Protein AF-A0A7D7VGC8-F1 (afdb_monomer_lite)

Foldseek 3Di:
DDDDPVQVVVVVLVLQLLQCLQQLPLVSNCVSFDQAQADWDWDDDPVPHTDIDGHNVRVSVVSVVCCVVQPHRDRCVQFWDWAPWDWDDDPQWIWIFTAIDTPDDDPRDDDDRGDTDIGGHDDD

Radius of gyration: 14.55 Å; chains: 1; bounding box: 30×31×38 Å

Secondary structure (DSSP, 8-state):
-PPPHHHHHHHHHHHHHHHHHHTT-HHHHHHTS--STT-EEEEEETTTEEEEEESHHHHHHHHHHHHHHS-----HHHHEEEEEEEEEEETTEEEEEEEEEESS--TT----S-EEEEEE----

pLDDT: mean 86.34, std 15.2, range [35.19, 97.5]

Structure (mmCIF, N/CA/C/O backbone):
data_AF-A0A7D7VGC8-F1
#
_entry.id   AF-A0A7D7VGC8-F1
#
loop_
_atom_site.group_PDB
_atom_site.id
_atom_site.type_symbol
_atom_site.label_atom_id
_atom_site.label_alt_id
_atom_site.label_comp_id
_atom_site.label_asym_id
_atom_site.label_entity_id
_atom_site.label_seq_id
_atom_site.pdbx_PDB_ins_code
_atom_site.Cartn_x
_atom_site.Cartn_y
_atom_site.Cartn_z
_atom_site.occupancy
_atom_site.B_iso_or_equiv
_atom_site.auth_seq_id
_atom_site.auth_comp_id
_atom_site.auth_asym_id
_atom_site.auth_atom_id
_atom_site.pdbx_PDB_model_num
ATOM 1 N N . MET A 1 1 ? -6.090 15.449 15.138 1.00 61.59 1 MET A N 1
ATOM 2 C CA . MET A 1 1 ? -7.016 14.336 15.413 1.00 61.59 1 MET A CA 1
ATOM 3 C C . MET A 1 1 ? -6.131 13.207 15.886 1.00 61.59 1 MET A C 1
ATOM 5 O O . MET A 1 1 ? -5.142 12.952 15.213 1.00 61.59 1 MET A O 1
ATOM 9 N N . GLU A 1 2 ? -6.377 12.672 17.075 1.00 86.12 2 GLU A N 1
ATOM 10 C CA . GLU A 1 2 ? -5.623 11.522 17.586 1.00 86.12 2 GLU A CA 1
ATOM 11 C C . GLU A 1 2 ? -6.375 10.258 17.170 1.00 86.12 2 GLU A C 1
ATOM 13 O O . GLU A 1 2 ? -7.598 10.216 17.312 1.00 86.12 2 GLU A O 1
ATOM 18 N N . PHE A 1 3 ? -5.656 9.292 16.597 1.00 92.88 3 PHE A N 1
ATOM 19 C CA . PHE A 1 3 ? -6.185 7.967 16.277 1.00 92.88 3 PHE A CA 1
ATOM 20 C C . PHE A 1 3 ? -6.237 7.118 17.550 1.00 92.88 3 PHE A C 1
ATOM 22 O O . PHE A 1 3 ? -5.400 7.286 18.440 1.00 92.88 3 PHE A O 1
ATOM 29 N N . SER A 1 4 ? -7.207 6.212 17.639 1.00 95.88 4 SER A N 1
ATOM 30 C CA . SER A 1 4 ? -7.199 5.160 18.658 1.00 95.88 4 SER A CA 1
ATOM 31 C C . SER A 1 4 ? -6.045 4.177 18.426 1.00 95.88 4 SER A C 1
ATOM 33 O O . SER A 1 4 ? -5.474 4.128 17.336 1.00 95.88 4 SER A O 1
ATOM 35 N N . ASP A 1 5 ? -5.726 3.351 19.424 1.00 96.56 5 ASP A N 1
ATOM 36 C CA . ASP A 1 5 ? -4.693 2.314 19.283 1.00 96.56 5 ASP A CA 1
ATOM 37 C C . ASP A 1 5 ? -5.010 1.336 18.132 1.00 96.56 5 ASP A C 1
ATOM 39 O O . ASP A 1 5 ? -4.115 0.941 17.388 1.00 96.56 5 ASP A O 1
ATOM 43 N N . GLU A 1 6 ? -6.287 0.987 17.935 1.00 95.50 6 GLU A N 1
ATOM 44 C CA . GLU A 1 6 ? -6.725 0.099 16.847 1.00 95.50 6 GLU A CA 1
ATOM 45 C C . GLU A 1 6 ? -6.617 0.776 15.476 1.00 95.50 6 GLU A C 1
ATOM 47 O O . GLU A 1 6 ? -6.184 0.167 14.499 1.00 95.50 6 GLU A O 1
ATOM 52 N N . GLU A 1 7 ? -6.986 2.056 15.387 1.00 95.88 7 GLU A N 1
ATOM 53 C CA . GLU A 1 7 ? -6.822 2.834 14.157 1.00 95.88 7 GLU A CA 1
ATOM 54 C C . GLU A 1 7 ? -5.336 3.003 13.814 1.00 95.88 7 GLU A C 1
ATOM 56 O O . GLU A 1 7 ? -4.957 2.921 12.646 1.00 95.88 7 GLU A O 1
ATOM 61 N N . GLN A 1 8 ? -4.487 3.178 14.826 1.00 96.38 8 GLN A N 1
ATOM 62 C CA . GLN A 1 8 ? -3.042 3.260 14.667 1.00 96.38 8 GLN A CA 1
ATOM 63 C C . GLN A 1 8 ? -2.443 1.921 14.202 1.00 96.38 8 GLN A C 1
ATOM 65 O O . GLN A 1 8 ? -1.626 1.933 13.283 1.00 96.38 8 GLN A O 1
ATOM 70 N N . GLU A 1 9 ? -2.899 0.776 14.730 1.00 96.06 9 GLU A N 1
ATOM 71 C CA . GLU A 1 9 ? -2.506 -0.564 14.251 1.00 96.06 9 GLU A CA 1
ATOM 72 C C . GLU A 1 9 ? -2.823 -0.735 12.753 1.00 96.06 9 GLU A C 1
ATOM 74 O O . GLU A 1 9 ? -1.980 -1.202 11.985 1.00 96.06 9 GLU A O 1
ATOM 79 N N . VAL A 1 10 ? -4.004 -0.290 12.306 1.00 95.88 10 VAL A N 1
ATOM 80 C CA . VAL A 1 10 ? -4.393 -0.320 10.884 1.00 95.88 10 VAL A CA 1
ATOM 81 C C . VAL A 1 10 ? -3.483 0.569 10.035 1.00 95.88 10 VAL A C 1
ATOM 83 O O . VAL A 1 10 ? -3.071 0.165 8.947 1.00 95.88 10 VAL A O 1
ATOM 86 N N . LEU A 1 11 ? -3.152 1.772 10.506 1.00 95.06 11 LEU A N 1
ATOM 87 C CA . LEU A 1 11 ? -2.255 2.672 9.778 1.00 95.06 11 LEU A CA 1
ATOM 88 C C . LEU A 1 11 ? -0.846 2.106 9.659 1.00 95.06 11 LEU A C 1
ATOM 90 O O . LEU A 1 11 ? -0.237 2.211 8.596 1.00 95.06 11 LEU A O 1
ATOM 94 N N . ASP A 1 12 ? -0.331 1.506 10.724 1.00 95.75 12 ASP A N 1
ATOM 95 C CA . ASP A 1 12 ? 1.005 0.924 10.717 1.00 95.75 12 ASP A CA 1
ATOM 96 C C . ASP A 1 12 ? 1.065 -0.312 9.813 1.00 95.75 12 ASP A C 1
ATOM 98 O O . ASP A 1 12 ? 2.025 -0.454 9.057 1.00 95.75 12 ASP A O 1
ATOM 102 N N . PHE A 1 13 ? -0.002 -1.116 9.776 1.00 96.38 13 PHE A N 1
ATOM 103 C CA . PHE A 1 13 ? -0.161 -2.215 8.820 1.00 96.38 13 PHE A CA 1
ATOM 104 C C . PHE A 1 13 ? -0.187 -1.741 7.354 1.00 96.38 13 PHE A C 1
ATOM 106 O O . PHE A 1 13 ? 0.443 -2.338 6.482 1.00 96.38 13 PHE A O 1
ATOM 113 N N . LEU A 1 14 ? -0.895 -0.648 7.051 1.00 94.75 14 LEU A N 1
ATOM 114 C CA . LEU A 1 14 ? -0.918 -0.096 5.692 1.00 94.75 14 LEU A CA 1
ATOM 115 C C . LEU A 1 14 ? 0.436 0.508 5.291 1.00 94.75 14 LEU A C 1
ATOM 117 O O . LEU A 1 14 ? 0.866 0.393 4.143 1.00 94.75 14 LEU A O 1
ATOM 121 N N . ARG A 1 15 ? 1.134 1.151 6.234 1.00 95.06 15 ARG A N 1
ATOM 122 C CA . ARG A 1 15 ? 2.485 1.676 5.996 1.00 95.06 15 ARG A CA 1
ATOM 123 C C . ARG A 1 15 ? 3.485 0.553 5.752 1.00 95.06 15 ARG A C 1
ATOM 125 O O . ARG A 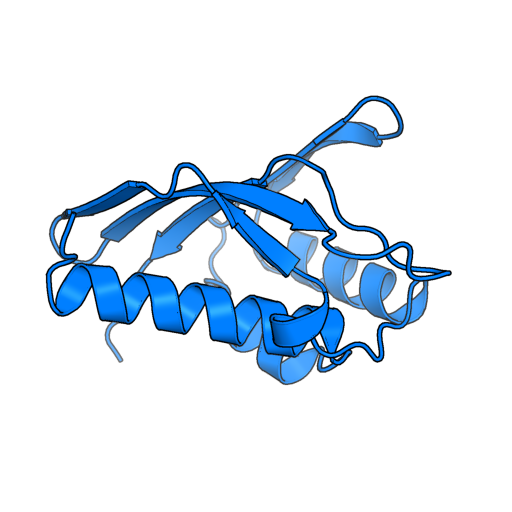1 15 ? 4.314 0.694 4.857 1.00 95.06 15 ARG A O 1
ATOM 132 N N . SER A 1 16 ? 3.415 -0.550 6.501 1.00 96.81 16 SER A N 1
ATOM 133 C CA . SER A 1 16 ? 4.312 -1.688 6.283 1.00 96.81 16 SER A CA 1
ATOM 134 C C . SER A 1 16 ? 4.088 -2.332 4.916 1.00 96.81 16 SER A C 1
ATOM 136 O O . SER A 1 16 ? 5.064 -2.626 4.230 1.00 96.81 16 SER A O 1
ATOM 138 N N . GLU A 1 17 ? 2.838 -2.441 4.458 1.00 96.19 17 GLU A N 1
ATOM 139 C CA . GLU A 1 17 ? 2.542 -2.896 3.095 1.00 96.19 17 GLU A CA 1
ATOM 140 C C . GLU A 1 17 ? 3.177 -1.981 2.037 1.00 96.19 17 GLU A C 1
ATOM 142 O O . GLU A 1 17 ? 3.792 -2.466 1.083 1.00 96.19 17 GLU A O 1
ATOM 147 N N . GLN A 1 18 ? 3.067 -0.657 2.201 1.00 94.00 18 GLN A N 1
ATOM 148 C CA . GLN A 1 18 ? 3.696 0.300 1.286 1.00 94.00 18 GLN A CA 1
ATOM 149 C C . GLN A 1 18 ? 5.221 0.182 1.296 1.00 94.00 18 GLN A C 1
ATOM 151 O O . GLN A 1 18 ? 5.833 0.203 0.230 1.00 94.00 18 GLN A O 1
ATOM 156 N N . VAL A 1 19 ? 5.837 0.015 2.468 1.00 96.06 19 VAL A N 1
ATOM 157 C CA . VAL A 1 19 ? 7.282 -0.228 2.581 1.00 96.06 19 VAL A CA 1
ATOM 158 C C . VAL A 1 19 ? 7.677 -1.488 1.809 1.00 96.06 19 VAL A C 1
ATOM 160 O O . VAL A 1 19 ? 8.635 -1.440 1.042 1.00 96.06 19 VAL A O 1
ATOM 163 N N . SER A 1 20 ? 6.920 -2.584 1.919 1.00 96.81 20 SER A N 1
ATOM 164 C CA . SER A 1 20 ? 7.178 -3.796 1.132 1.00 96.81 20 SER A CA 1
ATOM 165 C C . SER A 1 20 ? 7.016 -3.562 -0.374 1.00 96.81 20 SER A C 1
ATOM 167 O O . SER A 1 20 ? 7.865 -3.986 -1.156 1.00 96.81 20 SER A O 1
ATOM 169 N N . TYR A 1 21 ? 5.969 -2.845 -0.798 1.00 94.69 21 TYR A N 1
ATOM 170 C CA . TYR A 1 21 ? 5.729 -2.554 -2.214 1.00 94.69 21 TYR A CA 1
ATOM 171 C C . TYR A 1 21 ? 6.833 -1.692 -2.837 1.00 94.69 21 TYR A C 1
ATOM 173 O O . TYR A 1 21 ? 7.420 -2.073 -3.850 1.00 94.69 21 TYR A O 1
ATOM 181 N N . TYR A 1 22 ? 7.136 -0.540 -2.235 1.00 92.94 22 TYR A N 1
ATOM 182 C CA . TYR A 1 22 ? 8.137 0.392 -2.760 1.00 92.94 22 TYR A CA 1
ATOM 183 C C . TYR A 1 22 ? 9.578 -0.072 -2.508 1.00 92.94 22 TYR A C 1
ATOM 185 O O . TYR A 1 22 ? 10.463 0.292 -3.276 1.00 92.94 22 TYR A O 1
ATOM 193 N N . GLY A 1 23 ? 9.814 -0.926 -1.509 1.00 94.50 23 GLY A N 1
ATOM 194 C CA . GLY A 1 23 ? 11.091 -1.613 -1.301 1.00 94.50 23 GLY A CA 1
ATOM 195 C C . GLY A 1 23 ? 11.311 -2.823 -2.219 1.00 94.50 23 GLY A C 1
ATOM 196 O O . GLY A 1 23 ? 12.359 -3.457 -2.148 1.00 94.50 23 GLY A O 1
ATOM 197 N N . GLY A 1 24 ? 10.331 -3.174 -3.062 1.00 94.56 24 GLY A N 1
ATOM 198 C CA . GLY A 1 24 ? 10.451 -4.281 -4.012 1.00 94.56 24 GLY A CA 1
ATOM 199 C C . GLY A 1 24 ? 10.367 -5.681 -3.389 1.00 94.56 24 GLY A C 1
ATOM 200 O O . GLY A 1 24 ? 10.645 -6.668 -4.075 1.00 94.56 24 GLY A O 1
ATOM 201 N N . ASP A 1 25 ? 9.943 -5.797 -2.128 1.00 97.06 25 ASP A N 1
ATOM 202 C CA . ASP A 1 25 ? 9.770 -7.073 -1.434 1.00 97.06 25 ASP A CA 1
ATOM 203 C C . ASP A 1 25 ? 8.397 -7.679 -1.751 1.00 97.06 25 ASP A C 1
ATOM 205 O O . ASP A 1 25 ? 7.387 -7.411 -1.094 1.00 97.06 25 ASP A O 1
ATOM 209 N N . PHE A 1 26 ? 8.362 -8.493 -2.808 1.00 96.62 26 PHE A N 1
ATOM 210 C CA . PHE A 1 26 ? 7.132 -9.129 -3.272 1.00 96.62 26 PHE A CA 1
ATOM 211 C C . PHE A 1 26 ? 6.520 -10.070 -2.230 1.00 96.62 26 PHE A C 1
ATOM 213 O O . PHE A 1 26 ? 5.300 -10.073 -2.085 1.00 96.62 26 PHE A O 1
ATOM 220 N N . GLU A 1 27 ? 7.337 -10.859 -1.527 1.00 97.38 27 GLU A N 1
ATOM 221 C CA . GLU A 1 27 ? 6.837 -11.857 -0.574 1.00 97.38 27 GLU A CA 1
ATOM 222 C C . GLU A 1 27 ? 6.255 -11.162 0.664 1.00 97.38 27 GLU A C 1
ATOM 224 O O . GLU A 1 27 ? 5.118 -11.436 1.041 1.00 97.38 27 GLU A O 1
ATOM 229 N N . ALA A 1 28 ? 6.954 -10.163 1.216 1.00 97.50 28 ALA A N 1
ATOM 230 C CA . ALA A 1 28 ? 6.402 -9.372 2.314 1.00 97.50 28 ALA A CA 1
ATOM 231 C C . ALA A 1 28 ? 5.146 -8.595 1.888 1.00 97.50 28 ALA A C 1
ATOM 233 O O . ALA A 1 28 ? 4.192 -8.486 2.655 1.00 97.50 28 ALA A O 1
ATOM 234 N N . PHE A 1 29 ? 5.098 -8.078 0.656 1.00 97.00 29 PHE A N 1
ATOM 235 C CA . PHE A 1 29 ? 3.920 -7.375 0.150 1.00 97.00 29 PHE A CA 1
ATOM 236 C C . PHE A 1 29 ? 2.688 -8.286 0.103 1.00 97.00 29 PHE A C 1
ATOM 238 O O . PHE A 1 29 ? 1.631 -7.895 0.595 1.00 97.00 29 PHE A O 1
ATOM 245 N N . ILE A 1 30 ? 2.799 -9.503 -0.443 1.00 97.06 30 ILE A N 1
ATOM 246 C CA . ILE A 1 30 ? 1.642 -10.404 -0.565 1.00 97.06 30 ILE A CA 1
ATOM 247 C C . ILE A 1 30 ? 1.116 -10.916 0.778 1.00 97.06 30 ILE A C 1
ATOM 249 O O . ILE A 1 30 ? -0.072 -11.231 0.863 1.00 97.06 30 ILE A O 1
ATOM 253 N N . ASP A 1 31 ? 1.944 -10.948 1.821 1.00 97.06 31 ASP A N 1
ATOM 254 C CA . ASP A 1 31 ? 1.525 -11.334 3.174 1.00 97.06 31 ASP A CA 1
ATOM 255 C C . ASP A 1 31 ? 0.548 -10.326 3.809 1.00 97.06 31 ASP A C 1
ATOM 257 O O . ASP A 1 31 ? -0.221 -10.686 4.698 1.00 97.06 31 ASP A O 1
ATOM 261 N N . HIS A 1 32 ? 0.495 -9.084 3.310 1.00 96.25 32 HIS A N 1
ATOM 262 C CA . HIS A 1 32 ? -0.486 -8.079 3.746 1.00 96.25 32 HIS A CA 1
ATOM 263 C C . HIS A 1 32 ? -1.872 -8.257 3.097 1.00 96.25 32 HIS A C 1
ATOM 265 O O . HIS A 1 32 ? -2.827 -7.557 3.449 1.00 96.25 32 HIS A O 1
ATOM 271 N N . TRP A 1 33 ? -2.016 -9.170 2.132 1.00 95.81 33 TRP A N 1
ATOM 272 C CA . TRP A 1 33 ? -3.270 -9.378 1.413 1.00 95.81 33 TRP A CA 1
ATOM 273 C C . TRP A 1 33 ? -4.055 -10.558 1.968 1.00 95.81 33 TRP A C 1
ATOM 275 O O . TRP A 1 33 ? -3.512 -11.590 2.342 1.00 95.81 33 TRP A O 1
ATOM 285 N N . HIS A 1 34 ? -5.379 -10.440 1.939 1.00 94.56 34 HIS A N 1
ATOM 286 C CA . HIS A 1 34 ? -6.255 -11.573 2.198 1.00 94.56 34 HIS A CA 1
ATOM 287 C C . HIS A 1 34 ? -6.231 -12.557 1.011 1.00 94.56 34 HIS A C 1
ATOM 289 O O . HIS A 1 34 ? -6.511 -12.170 -0.126 1.00 94.56 34 HIS A O 1
ATOM 295 N N . HIS A 1 35 ? -5.938 -13.838 1.265 1.00 96.69 35 HIS A N 1
ATOM 296 C CA . HIS A 1 35 ? -5.735 -14.864 0.223 1.00 96.69 35 HIS A CA 1
ATOM 297 C C . HIS A 1 35 ? -7.014 -15.633 -0.173 1.00 96.69 35 HIS A C 1
ATOM 299 O O . HIS A 1 35 ? -6.957 -16.784 -0.601 1.00 96.69 35 HIS A O 1
ATOM 305 N N . GLY A 1 36 ? -8.185 -15.007 -0.040 1.00 95.19 36 GLY A N 1
ATOM 306 C CA . GLY A 1 36 ? -9.484 -15.605 -0.365 1.00 95.19 36 GLY A CA 1
ATOM 307 C C . GLY A 1 36 ? -10.050 -15.240 -1.751 1.00 95.19 36 GLY A C 1
ATOM 308 O O . GLY A 1 36 ? -9.562 -14.328 -2.435 1.00 95.19 36 GLY A O 1
ATOM 309 N N . PRO A 1 37 ? -11.107 -15.935 -2.216 1.00 97.19 37 PRO A N 1
ATOM 310 C CA . PRO A 1 37 ? -11.809 -15.623 -3.470 1.00 97.19 37 PRO A CA 1
ATOM 311 C C . PRO A 1 37 ? -12.548 -14.266 -3.463 1.00 97.19 37 PRO A C 1
ATOM 313 O O . PRO A 1 37 ? -12.910 -13.731 -4.518 1.00 97.19 37 PRO A O 1
ATOM 316 N N . GLU A 1 38 ? -12.790 -13.689 -2.293 1.00 93.94 38 GLU A N 1
ATOM 317 C CA . GLU A 1 38 ? -13.470 -12.416 -2.064 1.00 93.94 38 GLU A CA 1
ATOM 318 C C . GLU A 1 38 ? -12.568 -11.194 -2.233 1.00 93.94 38 GLU A C 1
ATOM 320 O O . GLU A 1 38 ? -13.096 -10.097 -2.406 1.00 93.94 38 GLU A O 1
ATOM 325 N N . VAL A 1 39 ? -11.239 -11.354 -2.251 1.00 95.44 39 VAL A N 1
ATOM 326 C CA . VAL A 1 39 ? -10.323 -10.211 -2.370 1.00 95.44 39 VAL A CA 1
ATOM 327 C C . VAL A 1 39 ? -10.562 -9.462 -3.680 1.00 95.44 39 VAL A C 1
ATOM 329 O O . VAL A 1 39 ? -10.830 -10.059 -4.735 1.00 95.44 39 VAL A O 1
ATOM 332 N N . ARG A 1 40 ? -10.528 -8.132 -3.611 1.00 94.25 40 ARG A N 1
ATOM 333 C CA . ARG A 1 40 ? -10.741 -7.238 -4.749 1.00 94.25 40 ARG A CA 1
ATOM 334 C C . ARG A 1 40 ? -9.625 -6.214 -4.791 1.00 94.25 40 ARG A C 1
ATOM 336 O O . ARG A 1 40 ? -9.295 -5.625 -3.769 1.00 94.25 40 ARG A O 1
ATOM 343 N N . TRP A 1 41 ? -9.115 -5.958 -5.987 1.00 92.88 41 TRP A N 1
ATOM 344 C CA . TRP A 1 41 ? -8.257 -4.809 -6.246 1.00 92.88 41 TRP A CA 1
ATOM 345 C C . TRP A 1 41 ? -8.865 -3.976 -7.363 1.00 92.88 41 TRP A C 1
ATOM 347 O O . TRP A 1 41 ? -9.082 -4.468 -8.475 1.00 92.88 41 TRP A O 1
ATOM 357 N N . ILE A 1 42 ? -9.190 -2.727 -7.037 1.00 90.88 42 ILE A N 1
ATOM 358 C CA . ILE A 1 42 ? -9.811 -1.777 -7.953 1.00 90.88 42 ILE A CA 1
ATOM 359 C C . ILE A 1 42 ? -8.796 -0.678 -8.223 1.00 90.88 42 ILE A C 1
ATOM 361 O O . ILE A 1 42 ? -8.345 -0.004 -7.305 1.00 90.88 42 ILE A O 1
ATOM 365 N N . ILE A 1 43 ? -8.463 -0.487 -9.494 1.00 85.81 43 ILE A N 1
ATOM 366 C CA . ILE A 1 43 ? -7.569 0.579 -9.939 1.00 85.81 43 ILE A CA 1
ATOM 367 C C . ILE A 1 43 ? -8.357 1.444 -10.902 1.00 85.81 43 ILE A C 1
ATOM 369 O O . ILE A 1 43 ? -8.954 0.930 -11.850 1.00 85.81 43 ILE A O 1
ATOM 373 N N . SER A 1 44 ? -8.347 2.752 -10.681 1.00 82.94 44 SER A N 1
ATOM 374 C CA . SER A 1 44 ? -8.968 3.708 -11.586 1.00 82.94 44 SER A CA 1
ATOM 375 C C . SER A 1 44 ? -8.006 4.850 -11.864 1.00 82.94 44 SER A C 1
ATOM 377 O O . SER A 1 44 ? -7.452 5.432 -10.938 1.00 82.94 44 SER A O 1
ATOM 379 N N . GLY A 1 45 ? -7.787 5.171 -13.135 1.00 78.25 45 GLY A N 1
ATOM 380 C CA . GLY A 1 45 ? -6.928 6.288 -13.512 1.00 78.25 45 GLY A CA 1
ATOM 381 C C . GLY A 1 45 ? -6.940 6.567 -15.013 1.00 78.25 45 GLY A C 1
ATOM 382 O O . GLY A 1 45 ? -7.330 5.699 -15.798 1.00 78.25 45 GLY A O 1
ATOM 383 N N . PRO A 1 46 ? -6.484 7.756 -15.440 1.00 75.19 46 PRO A N 1
ATOM 384 C CA . PRO A 1 46 ? -6.571 8.200 -16.834 1.00 75.19 46 PRO A CA 1
ATOM 385 C C . PRO A 1 46 ? -5.853 7.261 -17.817 1.00 75.19 46 PRO A C 1
ATOM 387 O O . PRO A 1 46 ? -6.314 7.074 -18.938 1.00 75.19 46 PRO A O 1
ATOM 390 N N . THR A 1 47 ? -4.758 6.626 -17.391 1.00 74.56 47 THR A N 1
ATOM 391 C CA . THR A 1 47 ? -3.946 5.734 -18.238 1.00 74.56 47 THR A CA 1
ATOM 392 C C . THR A 1 47 ? -4.461 4.294 -18.268 1.00 74.56 47 THR A C 1
ATOM 394 O O . THR A 1 47 ? -4.251 3.575 -19.243 1.00 74.56 47 THR A O 1
ATOM 397 N N . VAL A 1 48 ? -5.111 3.837 -17.195 1.00 73.81 48 VAL A N 1
ATOM 398 C CA . VAL A 1 48 ? -5.483 2.421 -17.015 1.00 73.81 48 VAL A CA 1
ATOM 399 C C . VAL A 1 48 ? -6.980 2.153 -17.164 1.00 73.81 48 VAL A C 1
ATOM 401 O O . VAL A 1 48 ? -7.358 0.984 -17.301 1.00 73.81 48 VAL A O 1
ATOM 404 N N . GLY A 1 49 ? -7.806 3.206 -17.193 1.00 86.00 49 GLY A N 1
ATOM 405 C CA . GLY A 1 49 ? -9.259 3.109 -17.071 1.00 86.00 49 GLY A CA 1
ATOM 406 C C . GLY A 1 49 ? -9.651 2.598 -15.687 1.00 86.00 49 GLY A C 1
ATOM 407 O O . GLY A 1 49 ? -8.867 2.695 -14.747 1.00 86.00 49 GLY A O 1
ATOM 408 N N . THR A 1 50 ? -10.841 2.018 -15.562 1.00 88.62 50 THR A N 1
ATOM 409 C CA . THR A 1 50 ? -11.224 1.262 -14.364 1.00 88.62 50 THR A CA 1
ATOM 410 C C . THR A 1 50 ? -10.944 -0.217 -14.593 1.00 88.62 50 THR A C 1
ATOM 412 O O . THR A 1 50 ? -11.446 -0.813 -15.547 1.00 88.62 50 THR A O 1
ATOM 415 N N . ARG A 1 51 ? -10.145 -0.821 -13.714 1.00 88.38 51 ARG A N 1
ATOM 416 C CA . ARG A 1 51 ? -9.852 -2.255 -13.692 1.00 88.38 51 ARG A CA 1
ATOM 417 C C . ARG A 1 51 ? -10.263 -2.827 -12.352 1.00 88.38 51 ARG A C 1
ATOM 419 O O . ARG A 1 51 ? -10.019 -2.216 -11.316 1.00 88.38 51 ARG A O 1
ATOM 426 N N . VAL A 1 52 ? -10.861 -4.010 -12.393 1.00 91.44 52 VAL A N 1
ATOM 427 C CA . 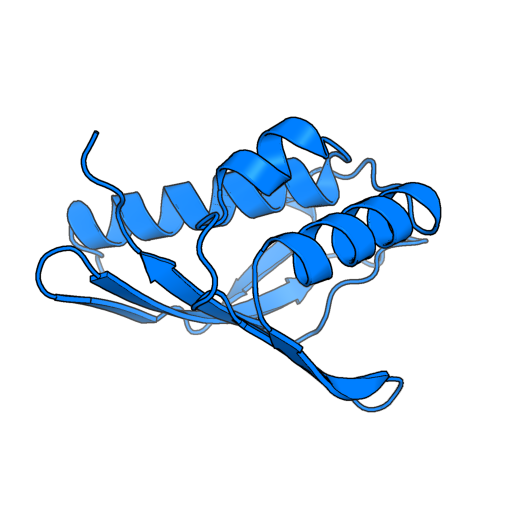VAL A 1 52 ? -11.258 -4.758 -11.204 1.00 91.44 52 VAL A CA 1
ATOM 428 C C . VAL A 1 52 ? -10.663 -6.153 -11.313 1.00 91.44 52 VAL A C 1
ATOM 430 O O . VAL A 1 52 ? -10.967 -6.892 -12.250 1.00 91.44 52 VAL A O 1
ATOM 433 N N . HIS A 1 53 ? -9.809 -6.496 -10.358 1.00 93.00 53 HIS A N 1
ATOM 434 C CA . HIS A 1 53 ? -9.259 -7.833 -10.181 1.00 93.00 53 HIS A CA 1
ATOM 435 C C . HIS A 1 53 ? -9.981 -8.520 -9.025 1.00 93.00 53 HIS A C 1
ATOM 437 O O . HIS A 1 53 ? -10.256 -7.900 -7.997 1.00 93.00 53 HIS A O 1
ATOM 443 N N . ILE A 1 54 ? -10.332 -9.788 -9.228 1.00 95.56 54 ILE A N 1
ATOM 444 C CA . ILE A 1 54 ? -11.215 -10.558 -8.352 1.00 95.56 54 ILE A CA 1
ATOM 445 C C . ILE A 1 54 ? -10.547 -11.890 -8.028 1.00 95.56 54 ILE A C 1
ATOM 447 O O . ILE A 1 54 ? -10.235 -12.653 -8.943 1.00 95.56 54 ILE A O 1
ATOM 451 N N . GLY A 1 55 ? -10.401 -12.172 -6.734 1.00 97.50 55 GLY A N 1
ATOM 452 C CA . GLY A 1 55 ? -9.882 -13.433 -6.218 1.00 97.50 55 GLY A CA 1
ATOM 453 C C . GLY A 1 55 ? -8.356 -13.491 -6.187 1.00 97.50 55 GLY A C 1
ATOM 454 O O . GLY A 1 55 ? -7.673 -12.973 -7.074 1.00 97.50 55 GLY A O 1
ATOM 455 N N . TRP A 1 56 ? -7.834 -14.148 -5.150 1.00 97.44 56 TRP A N 1
ATOM 456 C CA . TRP A 1 56 ? -6.407 -14.167 -4.845 1.00 97.44 56 TRP A CA 1
ATOM 457 C C . TRP A 1 56 ? -5.539 -14.715 -5.979 1.00 97.44 56 TRP A C 1
ATOM 459 O O . TRP A 1 56 ? -4.592 -14.055 -6.395 1.00 97.44 56 TRP A O 1
ATOM 469 N N . GLU A 1 57 ? -5.912 -15.857 -6.558 1.00 96.38 57 GLU A N 1
ATOM 470 C CA . GLU A 1 57 ? -5.141 -16.492 -7.636 1.00 96.38 57 GLU A CA 1
ATOM 471 C C . GLU A 1 57 ? -4.962 -15.580 -8.858 1.00 96.38 57 GLU A C 1
ATOM 473 O O . GLU A 1 57 ? -3.902 -15.549 -9.481 1.00 96.38 57 GLU A O 1
ATOM 478 N N . ASN A 1 58 ? -5.985 -14.787 -9.201 1.00 95.12 58 ASN A N 1
ATOM 479 C CA . ASN A 1 58 ? -5.857 -13.810 -10.279 1.00 95.12 58 ASN A CA 1
ATOM 480 C C . ASN A 1 58 ? -4.949 -12.651 -9.867 1.00 95.12 58 ASN A C 1
ATOM 482 O O . ASN A 1 58 ? -4.114 -12.212 -10.657 1.00 95.12 58 ASN A O 1
ATOM 486 N N . LEU A 1 59 ? -5.143 -12.146 -8.650 1.00 95.75 59 LEU A N 1
ATOM 487 C CA . LEU A 1 59 ? -4.482 -10.953 -8.148 1.00 95.75 59 LEU A CA 1
ATOM 488 C C . LEU A 1 59 ? -2.979 -11.172 -7.937 1.00 95.75 59 LEU A C 1
ATOM 490 O O . LEU A 1 59 ? -2.176 -10.367 -8.409 1.00 95.75 59 LEU A O 1
ATOM 494 N N . ARG A 1 60 ? -2.593 -12.297 -7.330 1.00 96.62 60 ARG A N 1
ATOM 495 C CA . ARG A 1 60 ? -1.197 -12.670 -7.077 1.00 96.62 60 ARG A CA 1
ATOM 496 C C . ARG A 1 60 ? -0.362 -12.681 -8.354 1.00 96.62 60 ARG A C 1
ATOM 498 O O . ARG A 1 60 ? 0.727 -12.114 -8.382 1.00 96.62 60 ARG A O 1
ATOM 505 N N . GLU A 1 61 ? -0.882 -13.262 -9.435 1.00 96.06 61 GLU A N 1
ATOM 506 C CA . GLU A 1 61 ? -0.179 -13.287 -10.724 1.00 96.06 61 GLU A CA 1
ATOM 507 C C . GLU A 1 61 ? -0.032 -11.883 -11.335 1.00 96.06 61 GLU A C 1
ATOM 509 O O . GLU A 1 61 ? 0.972 -11.588 -11.987 1.00 96.06 61 GLU A O 1
ATOM 514 N N . LYS A 1 62 ? -0.993 -10.976 -11.100 1.00 93.81 62 LYS A N 1
ATOM 515 C CA . LYS A 1 62 ? -0.874 -9.569 -11.524 1.00 93.81 62 LYS A CA 1
ATOM 516 C C . LYS A 1 62 ? 0.158 -8.807 -10.710 1.00 93.81 62 LYS A C 1
ATOM 518 O O . LYS A 1 62 ? 0.928 -8.058 -11.308 1.00 93.81 62 LYS A O 1
ATOM 523 N N . PHE A 1 63 ? 0.205 -9.014 -9.399 1.00 94.88 63 PHE A N 1
ATOM 524 C CA . PHE A 1 63 ? 1.238 -8.425 -8.553 1.00 94.88 63 PHE A CA 1
ATOM 525 C C . PHE A 1 63 ? 2.626 -8.917 -8.947 1.00 94.88 63 PHE A C 1
ATOM 527 O O . PHE A 1 63 ? 3.511 -8.100 -9.185 1.00 94.88 63 PHE A O 1
ATOM 534 N N . LYS A 1 64 ? 2.794 -10.228 -9.142 1.00 96.44 64 LYS A N 1
ATOM 535 C CA . LYS A 1 64 ? 4.067 -10.817 -9.566 1.00 96.44 64 LYS A CA 1
ATOM 536 C C . LYS A 1 64 ? 4.567 -10.234 -10.888 1.00 96.44 64 LYS A C 1
ATOM 538 O O . LYS A 1 64 ? 5.733 -9.865 -11.010 1.00 96.44 64 LYS A O 1
ATOM 543 N N . GLU A 1 65 ? 3.683 -10.117 -11.879 1.00 94.50 65 GLU A N 1
ATOM 544 C CA . GLU A 1 65 ? 4.021 -9.474 -13.152 1.00 94.50 65 GLU A CA 1
ATOM 545 C C . GLU A 1 65 ? 4.331 -7.979 -12.979 1.00 94.50 65 GLU A C 1
ATOM 547 O O . GLU A 1 65 ? 5.239 -7.466 -13.632 1.00 94.50 65 GLU A O 1
ATOM 552 N N . GLY A 1 66 ? 3.616 -7.287 -12.086 1.00 90.81 66 GLY A N 1
ATOM 553 C CA . GLY A 1 66 ? 3.862 -5.891 -11.730 1.00 90.81 66 GLY A CA 1
ATOM 554 C C . GLY A 1 66 ? 5.269 -5.669 -11.178 1.00 90.81 66 GLY A C 1
ATOM 555 O O . GLY A 1 66 ? 6.016 -4.888 -11.759 1.00 90.81 66 GL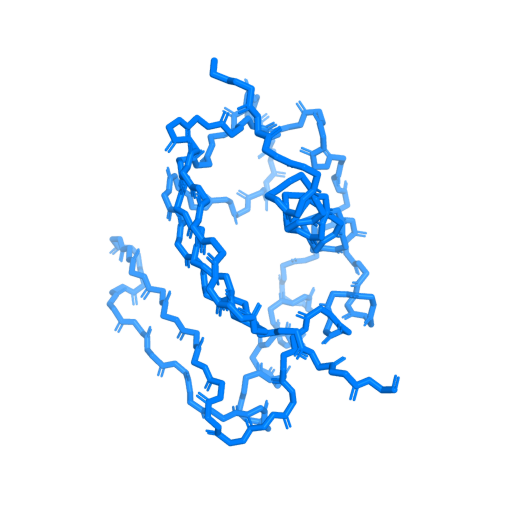Y A O 1
ATOM 556 N N . PHE A 1 67 ? 5.660 -6.415 -10.142 1.00 93.56 67 PHE A N 1
ATOM 557 C CA . PHE A 1 67 ? 6.999 -6.344 -9.541 1.00 93.56 67 PHE A CA 1
ATOM 558 C C . PHE A 1 67 ? 8.103 -6.695 -10.546 1.00 93.56 67 PHE A C 1
ATOM 560 O O . PHE A 1 67 ? 9.146 -6.048 -10.580 1.00 93.56 67 PHE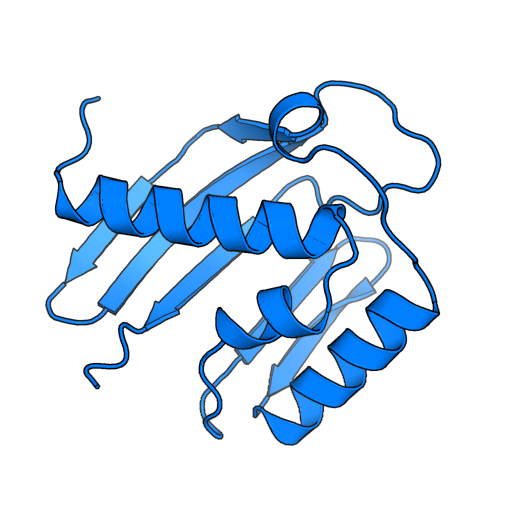 A O 1
ATOM 567 N N . ARG A 1 68 ? 7.868 -7.681 -11.423 1.00 93.94 68 ARG A N 1
ATOM 568 C CA . ARG A 1 68 ? 8.824 -8.050 -12.480 1.00 93.94 68 ARG A CA 1
ATOM 569 C C . ARG A 1 68 ? 9.002 -6.940 -13.518 1.00 93.94 68 ARG A C 1
ATOM 571 O O . ARG A 1 68 ? 10.102 -6.742 -14.028 1.00 93.94 68 ARG A O 1
ATOM 578 N N . ARG A 1 69 ? 7.910 -6.277 -13.906 1.00 90.56 69 ARG A N 1
ATOM 579 C CA . ARG A 1 69 ? 7.905 -5.264 -14.971 1.00 90.56 69 ARG A CA 1
ATOM 580 C C . ARG A 1 69 ? 8.328 -3.882 -14.475 1.00 90.56 69 ARG A C 1
ATOM 582 O O . ARG A 1 69 ? 8.886 -3.118 -15.259 1.00 90.56 69 ARG A O 1
ATOM 589 N N . TYR A 1 70 ? 8.046 -3.578 -13.215 1.00 88.69 70 TYR A N 1
ATOM 590 C CA . TYR A 1 70 ? 8.246 -2.279 -12.585 1.00 88.69 70 TYR A CA 1
ATOM 591 C C . TYR A 1 70 ? 8.949 -2.462 -11.232 1.00 88.69 70 TYR A C 1
ATOM 593 O O . TYR A 1 70 ? 8.317 -2.264 -10.192 1.00 88.69 70 TYR A O 1
ATOM 601 N N . PRO A 1 71 ? 10.231 -2.870 -11.227 1.00 89.06 71 PRO A N 1
ATOM 602 C CA . PRO A 1 71 ? 10.974 -3.049 -9.985 1.00 89.06 71 PRO A CA 1
ATOM 603 C C . PRO A 1 71 ? 11.002 -1.741 -9.187 1.00 89.06 71 PRO A C 1
ATOM 605 O O . PRO A 1 71 ? 11.159 -0.665 -9.765 1.00 89.06 71 PRO A O 1
ATOM 608 N N . GLN A 1 72 ? 10.818 -1.851 -7.874 1.00 88.50 72 GLN A N 1
ATOM 609 C CA . GLN A 1 72 ? 10.869 -0.737 -6.931 1.00 88.50 72 GLN A CA 1
ATOM 610 C C . GLN A 1 72 ? 12.090 -0.917 -6.018 1.00 88.50 72 GLN A C 1
ATOM 612 O O . GLN A 1 72 ? 12.449 -2.051 -5.705 1.00 88.50 72 GLN A O 1
ATOM 617 N N . ASP A 1 73 ? 12.725 0.188 -5.636 1.00 92.69 73 ASP A N 1
ATOM 618 C CA . ASP A 1 73 ? 13.830 0.234 -4.666 1.00 92.69 73 ASP A CA 1
ATOM 619 C C . ASP A 1 73 ? 13.857 1.632 -4.035 1.00 92.69 73 ASP A C 1
ATOM 621 O O . ASP A 1 73 ? 14.744 2.453 -4.277 1.00 92.69 73 ASP A O 1
ATOM 625 N N . TYR A 1 74 ? 12.770 1.966 -3.342 1.00 90.19 74 TYR A N 1
ATOM 626 C CA . TYR A 1 74 ? 12.543 3.295 -2.798 1.00 90.19 74 TYR A CA 1
ATOM 627 C C . TYR A 1 74 ? 12.135 3.237 -1.330 1.00 90.19 74 TYR A C 1
ATOM 629 O O . TYR A 1 74 ? 11.358 2.374 -0.917 1.00 90.19 74 TYR A O 1
ATOM 637 N N . ASP A 1 75 ? 12.588 4.224 -0.558 1.00 91.31 75 ASP A N 1
ATOM 638 C CA . ASP A 1 75 ? 12.103 4.435 0.802 1.00 91.31 75 ASP A CA 1
ATOM 639 C C . ASP A 1 75 ? 10.726 5.116 0.770 1.00 91.31 75 ASP A C 1
ATOM 641 O O . ASP A 1 75 ? 10.599 6.325 0.544 1.00 91.31 75 ASP A O 1
ATOM 645 N N . ALA A 1 76 ? 9.677 4.318 0.990 1.00 89.81 76 ALA A N 1
ATOM 646 C CA . ALA A 1 76 ? 8.296 4.790 1.027 1.00 89.81 76 ALA A CA 1
ATOM 647 C C . ALA A 1 76 ? 8.091 5.942 2.024 1.00 89.81 76 ALA A C 1
ATOM 649 O O . ALA A 1 76 ? 7.315 6.855 1.742 1.00 89.81 76 ALA A O 1
ATOM 650 N N . LEU A 1 77 ? 8.781 5.920 3.170 1.00 89.94 77 LEU A N 1
ATOM 651 C CA . LEU A 1 77 ? 8.588 6.891 4.249 1.00 89.94 77 LEU A CA 1
ATOM 652 C C . LEU A 1 77 ? 9.188 8.260 3.912 1.00 89.94 77 LEU A C 1
ATOM 654 O O . LEU A 1 77 ? 8.726 9.275 4.430 1.00 89.94 77 LEU A O 1
ATOM 658 N N . GLU A 1 78 ? 10.187 8.304 3.030 1.00 90.44 78 GLU A N 1
ATOM 659 C CA . GLU A 1 78 ? 10.777 9.558 2.558 1.00 90.44 78 GLU A CA 1
ATOM 660 C C . GLU A 1 78 ? 10.006 10.166 1.376 1.00 90.44 78 GLU A C 1
ATOM 662 O O . GLU A 1 78 ? 9.932 11.391 1.229 1.00 90.44 78 GLU A O 1
ATOM 667 N N . ILE A 1 79 ? 9.448 9.323 0.501 1.00 89.00 79 ILE A N 1
ATOM 668 C CA . ILE A 1 79 ? 8.893 9.758 -0.791 1.00 89.00 79 ILE A CA 1
ATOM 669 C C . ILE A 1 79 ? 7.372 9.918 -0.783 1.00 89.00 79 ILE A C 1
ATOM 671 O O . ILE A 1 79 ? 6.841 10.557 -1.695 1.00 89.00 79 ILE A O 1
ATOM 675 N N . LEU A 1 80 ? 6.668 9.339 0.194 1.00 89.62 80 LEU A N 1
ATOM 676 C CA . LEU A 1 80 ? 5.211 9.376 0.281 1.00 89.62 80 LEU A CA 1
ATOM 677 C C . LEU A 1 80 ? 4.744 10.200 1.470 1.00 89.62 80 LEU A C 1
ATOM 679 O O . LEU A 1 80 ? 5.267 10.119 2.577 1.00 89.62 80 LEU A O 1
ATOM 683 N N . GLN A 1 81 ? 3.675 10.941 1.239 1.00 91.12 81 GLN A N 1
ATOM 684 C CA . GLN A 1 81 ? 2.946 11.666 2.254 1.00 91.12 81 GLN A CA 1
ATOM 685 C C . GLN A 1 81 ? 1.483 11.254 2.199 1.00 91.12 81 GLN A C 1
ATOM 687 O O . GLN A 1 81 ? 0.857 11.268 1.140 1.00 91.12 81 GLN A O 1
ATOM 692 N N . TRP A 1 82 ? 0.959 10.892 3.364 1.00 92.25 82 TRP A N 1
ATOM 693 C CA . TRP A 1 82 ? -0.451 10.602 3.559 1.00 92.25 82 TRP A CA 1
ATOM 694 C C . TRP A 1 82 ? -1.175 11.873 3.994 1.00 92.25 82 TRP A C 1
ATOM 696 O O . TRP A 1 82 ? -0.774 12.526 4.960 1.00 92.25 82 TRP A O 1
ATOM 706 N N . GLU A 1 83 ? -2.256 12.208 3.303 1.00 92.25 83 GLU A N 1
ATOM 707 C CA . GLU A 1 83 ? -3.133 13.336 3.612 1.00 92.25 83 GLU A CA 1
ATOM 708 C C . GLU A 1 83 ? -4.584 12.842 3.734 1.00 92.25 83 GLU A C 1
ATOM 710 O O . GLU A 1 83 ? -4.919 11.744 3.295 1.00 92.25 83 GLU A O 1
ATOM 715 N N . ASN A 1 84 ? -5.452 13.626 4.384 1.00 93.88 84 ASN A N 1
ATOM 716 C CA . ASN A 1 84 ? -6.892 13.338 4.508 1.00 93.88 84 ASN A CA 1
ATOM 717 C C . ASN A 1 84 ? -7.236 11.916 5.006 1.00 93.88 84 ASN A C 1
ATOM 719 O O . ASN A 1 84 ? -8.245 11.330 4.612 1.00 93.88 84 ASN A O 1
ATOM 723 N N . VAL A 1 85 ? -6.397 11.385 5.899 1.00 94.06 85 VAL A N 1
ATOM 724 C CA . VAL A 1 85 ? -6.498 10.022 6.428 1.00 94.06 85 VAL A CA 1
ATOM 725 C C . VAL A 1 85 ? -7.740 9.863 7.302 1.00 94.06 85 VAL A C 1
ATOM 727 O O . VAL A 1 85 ? -7.932 10.608 8.263 1.00 94.06 85 VAL A O 1
ATOM 730 N N . GLN A 1 86 ? -8.555 8.860 6.990 1.00 95.38 86 GLN A N 1
ATOM 731 C CA . GLN A 1 86 ? -9.699 8.423 7.787 1.00 95.38 86 GLN A CA 1
ATOM 732 C C . GLN A 1 86 ? -9.602 6.916 7.984 1.00 95.38 86 GLN A C 1
ATOM 734 O O . GLN A 1 86 ? -9.357 6.185 7.023 1.00 95.38 86 GLN A O 1
ATOM 739 N N . VAL A 1 87 ? -9.805 6.464 9.218 1.00 95.44 87 VAL A N 1
ATOM 740 C CA . VAL A 1 87 ? -9.845 5.047 9.574 1.00 95.44 87 VAL A CA 1
ATOM 741 C C . VAL A 1 87 ? -11.105 4.806 10.387 1.00 95.44 87 VAL A C 1
ATOM 743 O O . VAL A 1 87 ? -11.439 5.586 11.273 1.00 95.44 87 VAL A O 1
ATOM 746 N N . HIS A 1 88 ? -11.818 3.737 10.058 1.00 95.50 88 HIS A N 1
ATOM 747 C CA . HIS A 1 88 ? -12.991 3.287 10.789 1.00 95.50 88 HIS A CA 1
ATOM 748 C C . HIS A 1 88 ? -12.872 1.792 11.052 1.00 95.50 88 HIS A C 1
ATOM 750 O O . HIS A 1 88 ? -12.914 0.990 10.117 1.00 95.50 88 HIS A O 1
ATOM 756 N N . VAL A 1 89 ? -12.746 1.427 12.326 1.00 95.56 89 VAL A N 1
ATOM 757 C CA . VAL A 1 89 ? -12.676 0.035 12.781 1.00 95.56 89 VAL A CA 1
ATOM 758 C C . VAL A 1 89 ? -14.059 -0.426 13.237 1.00 95.56 89 VAL A C 1
ATOM 760 O O . VAL A 1 89 ? -14.772 0.288 13.944 1.00 95.56 89 VAL A O 1
ATOM 763 N N . SER A 1 90 ? -14.467 -1.620 12.813 1.00 94.44 90 SER A N 1
ATOM 764 C CA . SER A 1 90 ? -15.710 -2.255 13.242 1.00 94.44 90 SER A CA 1
ATOM 765 C C . SER A 1 90 ? -15.528 -3.769 13.336 1.00 94.44 90 SER A C 1
ATOM 767 O O . SER A 1 90 ? -15.483 -4.468 12.322 1.00 94.44 90 SER A O 1
ATOM 769 N N . GLY A 1 91 ? -15.423 -4.279 14.567 1.00 92.94 91 GLY A N 1
ATOM 770 C CA . GLY A 1 91 ? -15.095 -5.685 14.809 1.00 92.94 91 GLY A CA 1
ATOM 771 C C . GLY A 1 91 ? -13.730 -6.034 14.212 1.00 92.94 91 GLY A C 1
ATOM 772 O O . GLY A 1 91 ? -12.753 -5.338 14.464 1.00 92.94 91 GLY A O 1
ATOM 773 N N . ASP A 1 92 ? -13.683 -7.074 13.380 1.00 91.81 92 ASP A N 1
ATOM 774 C CA . ASP A 1 92 ? -12.451 -7.565 12.743 1.00 91.81 92 ASP A CA 1
ATOM 775 C C . ASP A 1 92 ? -12.156 -6.919 11.369 1.00 91.81 92 ASP A C 1
ATOM 777 O O . ASP A 1 92 ? -11.335 -7.416 10.592 1.00 91.81 92 ASP A O 1
ATOM 781 N N . ILE A 1 93 ? -12.852 -5.830 11.023 1.00 92.50 93 ILE A N 1
ATOM 782 C CA . ILE A 1 93 ? -12.729 -5.144 9.730 1.00 92.50 93 ILE A CA 1
ATOM 783 C C . ILE A 1 93 ? -12.392 -3.673 9.954 1.00 92.50 93 ILE A C 1
ATOM 785 O O . ILE A 1 93 ? -12.955 -3.021 10.835 1.00 92.50 93 ILE A O 1
ATOM 789 N N . ALA A 1 94 ? -11.517 -3.138 9.102 1.00 95.31 94 ALA A N 1
ATOM 790 C CA . ALA A 1 94 ? -11.238 -1.714 9.039 1.00 95.31 94 ALA A CA 1
ATOM 791 C C . ALA A 1 94 ? -11.445 -1.167 7.621 1.00 95.31 94 ALA A C 1
ATOM 793 O O . ALA A 1 94 ? -11.072 -1.787 6.619 1.00 95.31 94 ALA A O 1
ATOM 794 N N . TRP A 1 95 ? -12.012 0.035 7.549 1.00 94.06 95 TRP A N 1
ATOM 795 C CA . TRP A 1 95 ? -12.055 0.851 6.340 1.00 94.06 95 TRP A CA 1
ATOM 796 C C . TRP A 1 95 ? -11.083 2.012 6.485 1.00 94.06 95 TRP A C 1
ATOM 798 O O . TRP A 1 95 ? -11.168 2.756 7.460 1.00 94.06 95 TRP A O 1
ATOM 808 N N . ALA A 1 96 ? -10.191 2.175 5.508 1.00 94.25 96 ALA A N 1
ATOM 809 C CA . ALA A 1 96 ? -9.250 3.281 5.466 1.00 94.25 96 ALA A CA 1
ATOM 810 C C . ALA A 1 96 ? -9.337 4.017 4.123 1.00 94.25 96 ALA A C 1
ATOM 812 O O . ALA A 1 96 ? -9.393 3.412 3.050 1.00 94.25 96 ALA A O 1
ATOM 813 N N . SER A 1 97 ? -9.326 5.342 4.179 1.00 94.00 97 SER A N 1
ATOM 814 C CA . SER A 1 97 ? -9.227 6.201 2.998 1.00 94.00 97 SER A CA 1
ATOM 815 C C . SER A 1 97 ? -8.205 7.291 3.247 1.00 94.00 97 SER A C 1
ATOM 817 O O . SER A 1 97 ? -8.154 7.840 4.348 1.00 94.00 97 SER A O 1
ATOM 819 N N . TYR A 1 98 ? -7.403 7.600 2.238 1.00 92.94 98 TYR A N 1
ATOM 820 C CA . TYR A 1 98 ? -6.337 8.581 2.345 1.00 92.94 98 TYR A CA 1
ATOM 821 C C . TYR A 1 98 ? -5.941 9.093 0.959 1.00 92.94 98 TYR A C 1
ATOM 823 O O . TYR A 1 98 ? -6.051 8.390 -0.044 1.00 92.94 98 TYR A O 1
ATOM 831 N N . ASP A 1 99 ? -5.425 10.312 0.914 1.00 89.56 99 ASP A N 1
ATOM 832 C CA . ASP A 1 99 ? -4.708 10.819 -0.246 1.00 89.56 99 ASP A CA 1
ATOM 833 C C . ASP A 1 99 ? -3.242 10.410 -0.108 1.00 89.56 99 ASP A C 1
ATOM 835 O O . ASP A 1 99 ? -2.630 10.609 0.946 1.00 89.56 99 ASP A O 1
ATOM 839 N N . LEU A 1 100 ? -2.672 9.830 -1.164 1.00 87.38 100 LEU A N 1
ATOM 840 C CA . LEU A 1 100 ? -1.266 9.444 -1.197 1.00 87.38 100 LEU A CA 1
ATOM 841 C C . LEU A 1 100 ? -0.533 10.326 -2.195 1.00 87.38 100 LEU A C 1
ATOM 843 O O . LEU A 1 100 ? -0.736 10.231 -3.404 1.00 87.38 100 LEU A O 1
ATOM 847 N N . ARG A 1 101 ? 0.350 11.177 -1.685 1.00 85.25 101 ARG A N 1
ATOM 848 C CA . ARG A 1 101 ? 1.103 12.123 -2.497 1.00 85.25 101 ARG A CA 1
ATOM 849 C C . ARG A 1 101 ? 2.585 11.794 -2.481 1.00 85.25 101 ARG A C 1
ATOM 851 O O . ARG A 1 101 ? 3.156 11.491 -1.440 1.00 85.25 101 ARG A O 1
ATOM 858 N N . LYS A 1 102 ? 3.240 11.964 -3.629 1.00 84.56 102 LYS A N 1
ATOM 859 C CA . LYS A 1 102 ? 4.704 11.996 -3.691 1.00 84.56 102 LYS A CA 1
ATOM 860 C C . LYS A 1 102 ? 5.245 13.343 -3.224 1.00 84.56 102 LYS A C 1
ATOM 862 O O . LYS A 1 102 ? 4.855 14.386 -3.756 1.00 84.56 102 LYS A O 1
ATOM 867 N N . THR A 1 103 ? 6.171 13.322 -2.276 1.00 84.25 103 THR A N 1
ATOM 868 C CA . THR A 1 103 ? 6.837 14.524 -1.746 1.00 84.25 103 THR A CA 1
ATOM 869 C C . THR A 1 103 ? 7.936 15.031 -2.675 1.00 84.25 103 THR A C 1
ATOM 871 O O . THR A 1 103 ? 8.201 16.232 -2.724 1.00 84.25 103 THR A O 1
ATOM 874 N N . GLN A 1 104 ? 8.532 14.134 -3.464 1.00 75.81 104 GLN A N 1
ATOM 875 C CA . GLN A 1 104 ? 9.610 14.442 -4.396 1.00 75.81 104 GLN A CA 1
ATOM 876 C C . GLN A 1 104 ? 9.449 13.712 -5.739 1.00 75.81 104 GLN A C 1
ATOM 878 O O . GLN A 1 104 ? 8.876 12.619 -5.797 1.00 75.81 104 GLN A O 1
ATOM 883 N N . PRO A 1 105 ? 9.923 14.308 -6.849 1.00 69.88 105 PRO A N 1
ATOM 884 C CA . PRO A 1 105 ? 9.968 13.627 -8.132 1.00 69.88 105 PRO A CA 1
ATOM 885 C C . PRO A 1 105 ? 11.030 12.526 -8.081 1.00 69.88 105 PRO A C 1
ATOM 887 O O . PRO A 1 105 ? 12.224 12.806 -8.038 1.00 69.88 105 PRO A O 1
ATOM 890 N N . VAL A 1 106 ? 10.582 11.274 -8.110 1.00 71.81 106 VAL A N 1
ATOM 891 C CA . VAL A 1 106 ? 11.452 10.100 -8.209 1.00 71.81 106 VAL A CA 1
ATOM 892 C C . VAL A 1 106 ? 11.277 9.491 -9.595 1.00 71.81 106 VAL A C 1
ATOM 894 O O . VAL A 1 106 ? 10.153 9.2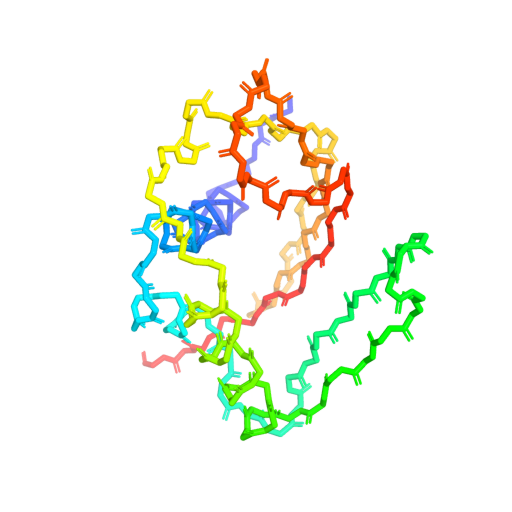61 -10.046 1.00 71.81 106 VAL A O 1
ATOM 897 N N . GLU A 1 107 ? 12.374 9.271 -10.313 1.00 73.12 107 GLU A N 1
ATOM 898 C CA . GLU A 1 107 ? 12.326 8.617 -11.620 1.00 73.12 107 GLU A CA 1
ATOM 899 C C . GLU A 1 107 ? 11.919 7.147 -11.451 1.00 73.12 107 GLU A C 1
ATOM 901 O O . GLU A 1 107 ? 12.457 6.452 -10.594 1.00 73.12 107 GLU A O 1
ATOM 906 N N . GLY A 1 108 ? 10.956 6.677 -12.253 1.00 68.69 108 GLY A N 1
ATOM 907 C CA . GLY A 1 108 ? 10.500 5.279 -12.246 1.00 68.69 108 GLY A CA 1
ATOM 908 C C . GLY A 1 108 ? 9.389 4.939 -11.244 1.00 68.69 108 GLY A C 1
ATOM 909 O O . GLY A 1 108 ? 8.813 3.855 -11.330 1.00 68.69 108 GLY A O 1
ATOM 910 N N . ILE A 1 109 ? 9.012 5.865 -10.353 1.00 68.81 109 ILE A N 1
ATOM 911 C CA . ILE A 1 109 ? 7.955 5.602 -9.371 1.00 68.81 109 ILE A CA 1
ATOM 912 C C . ILE A 1 109 ? 6.551 5.702 -9.991 1.00 68.81 109 ILE A C 1
ATOM 914 O O . ILE A 1 109 ? 6.115 6.747 -10.497 1.00 68.81 109 ILE A O 1
ATOM 918 N N . HIS A 1 110 ? 5.793 4.614 -9.887 1.00 62.31 110 HIS A N 1
ATOM 919 C CA . HIS A 1 110 ? 4.381 4.557 -10.252 1.00 62.31 110 HIS A CA 1
ATOM 920 C C . HIS A 1 110 ? 3.509 4.702 -8.997 1.00 62.31 110 HIS A C 1
ATOM 922 O O . HIS A 1 110 ? 2.944 3.725 -8.520 1.00 62.31 110 HIS A O 1
ATOM 928 N N . ALA A 1 111 ? 3.400 5.920 -8.463 1.00 58.28 111 ALA A N 1
ATOM 929 C CA . ALA A 1 111 ? 2.419 6.232 -7.420 1.00 58.28 111 ALA A CA 1
ATOM 930 C C . ALA A 1 111 ? 1.156 6.817 -8.064 1.00 58.28 111 ALA A C 1
ATOM 932 O O . ALA A 1 111 ? 1.260 7.691 -8.930 1.00 58.28 111 ALA A O 1
ATOM 933 N N . ALA A 1 112 ? -0.016 6.328 -7.663 1.00 55.12 112 ALA A N 1
ATOM 934 C CA . ALA A 1 112 ? -1.285 6.978 -7.967 1.00 55.12 112 ALA A CA 1
ATOM 935 C C . ALA A 1 112 ? -1.509 8.120 -6.967 1.00 55.12 112 ALA A C 1
ATOM 937 O O . ALA A 1 112 ? -1.253 7.937 -5.782 1.00 55.12 112 ALA A O 1
ATOM 938 N N . ASP A 1 113 ? -2.009 9.265 -7.437 1.00 44.50 113 ASP A N 1
ATOM 939 C CA . ASP A 1 113 ? -2.255 10.444 -6.588 1.00 44.50 113 ASP A CA 1
ATOM 940 C C . ASP A 1 113 ? -3.432 10.247 -5.601 1.00 44.50 113 ASP A C 1
ATOM 942 O O . ASP A 1 113 ? -3.695 11.110 -4.769 1.00 44.50 113 ASP A O 1
ATOM 946 N N . PHE A 1 114 ? -4.168 9.130 -5.698 1.00 45.56 114 PHE A N 1
ATOM 947 C CA . PHE A 1 114 ? -5.322 8.820 -4.852 1.00 45.56 114 PHE A CA 1
ATOM 948 C C . PHE A 1 114 ? -5.509 7.303 -4.701 1.00 45.56 114 PHE A C 1
ATOM 950 O O . PHE A 1 114 ? -5.607 6.592 -5.708 1.00 45.56 114 PHE A O 1
ATOM 957 N N . SER A 1 115 ? -5.588 6.819 -3.457 1.00 55.31 115 SER A N 1
ATOM 958 C CA . SER A 1 115 ? -5.667 5.391 -3.119 1.00 55.31 115 SER A CA 1
ATOM 959 C C . SER A 1 115 ? -6.770 5.125 -2.090 1.00 55.31 115 SER A C 1
ATOM 961 O O . SER A 1 115 ? -6.974 5.895 -1.161 1.00 55.31 115 SER A O 1
ATOM 963 N N . HIS A 1 116 ? -7.484 4.009 -2.238 1.00 55.25 116 HIS A N 1
ATOM 964 C CA . HIS A 1 116 ? -8.462 3.542 -1.250 1.00 55.25 116 HIS A CA 1
ATOM 965 C C . HIS A 1 116 ? -8.290 2.054 -1.015 1.00 55.25 116 HIS A C 1
ATOM 967 O O . HIS A 1 116 ? -8.158 1.294 -1.979 1.00 55.25 116 HIS A O 1
ATOM 973 N N . GLU A 1 117 ? -8.358 1.634 0.246 1.00 58.88 117 GLU A N 1
ATOM 974 C CA . GLU A 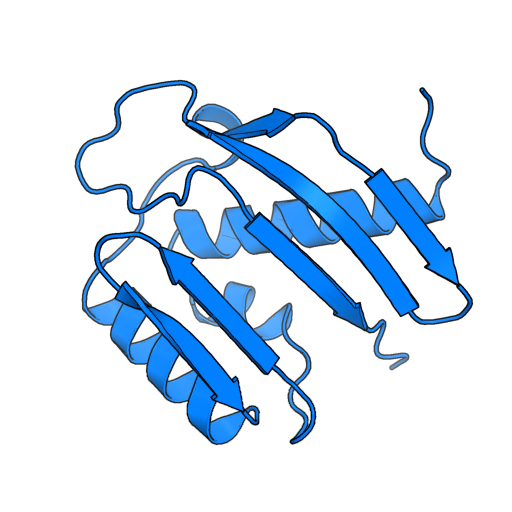1 117 ? -8.101 0.249 0.617 1.00 58.88 117 GLU A CA 1
ATOM 975 C C . GLU A 1 117 ? -9.048 -0.233 1.718 1.00 58.88 117 GLU A C 1
ATOM 977 O O . GLU A 1 117 ? -9.363 0.474 2.672 1.00 58.88 117 GLU A O 1
ATOM 982 N N . GLN A 1 118 ? -9.502 -1.478 1.584 1.00 50.16 118 GLN A N 1
ATOM 983 C CA . GLN A 1 118 ? -10.266 -2.181 2.609 1.00 50.16 118 GLN A CA 1
ATOM 984 C C . GLN A 1 118 ? -9.428 -3.361 3.090 1.00 50.16 118 GLN A C 1
ATOM 986 O O . GLN A 1 118 ? -8.992 -4.172 2.268 1.00 50.16 118 GLN A O 1
ATOM 991 N N . LYS A 1 119 ? -9.210 -3.464 4.404 1.00 69.44 119 LYS A N 1
ATOM 992 C CA . LYS A 1 119 ? -8.405 -4.534 5.002 1.00 69.44 119 LYS A CA 1
ATOM 993 C C . LYS A 1 119 ? -9.252 -5.378 5.951 1.00 69.44 119 LYS A C 1
ATOM 995 O O . LYS A 1 119 ? -10.153 -4.882 6.628 1.00 69.44 119 LYS A O 1
ATOM 1000 N N . TYR A 1 120 ? -8.944 -6.670 5.978 1.00 52.62 120 TYR A N 1
ATOM 1001 C CA . TYR A 1 120 ? -9.552 -7.649 6.873 1.00 52.62 120 TYR A CA 1
ATOM 1002 C C . TYR A 1 120 ? -8.492 -8.112 7.865 1.00 52.62 120 TYR A C 1
ATOM 1004 O O . TYR A 1 120 ? -7.380 -8.441 7.451 1.00 52.62 120 TYR A O 1
ATOM 1012 N N . ARG A 1 121 ? -8.831 -8.190 9.152 1.00 44.25 121 ARG A N 1
ATOM 1013 C CA . ARG A 1 121 ? -7.976 -8.858 10.132 1.00 44.25 121 ARG A CA 1
ATOM 1014 C C . ARG A 1 121 ? -8.235 -10.361 10.042 1.00 44.25 121 ARG A C 1
ATOM 1016 O O . ARG A 1 121 ? -9.331 -10.814 10.358 1.00 44.25 121 ARG A O 1
ATOM 1023 N N . SER A 1 122 ? -7.254 -11.153 9.602 1.00 39.69 122 SER A N 1
ATOM 1024 C CA . SER A 1 122 ? -7.333 -12.609 9.777 1.00 39.69 122 SER A CA 1
ATOM 1025 C C . SER A 1 122 ? -6.870 -12.957 11.188 1.00 39.69 122 SER A C 1
ATOM 1027 O O . SER A 1 122 ? -5.683 -12.837 11.496 1.00 39.69 122 SER A O 1
ATOM 1029 N N . SER A 1 123 ? -7.790 -13.377 12.047 1.00 36.97 123 SER A N 1
ATOM 1030 C CA . SER A 1 123 ? -7.458 -14.005 13.323 1.00 36.97 123 SER A CA 1
ATOM 1031 C C . SER A 1 123 ? -6.824 -15.374 13.037 1.00 36.97 123 SER A C 1
ATOM 1033 O O . SER A 1 123 ? -7.510 -16.284 12.570 1.00 36.97 123 SER A O 1
ATOM 1035 N N . HIS A 1 124 ? -5.513 -15.495 13.263 1.00 35.19 124 HIS A N 1
ATOM 1036 C CA . HIS A 1 124 ? -4.822 -16.783 13.395 1.00 35.19 124 HIS A CA 1
ATOM 1037 C C . HIS A 1 124 ? -4.698 -17.136 14.877 1.00 35.19 124 HIS A C 1
ATOM 1039 O O . HIS A 1 124 ? -4.347 -16.225 15.662 1.00 35.19 124 HIS A O 1
#

Sequence (124 aa):
MEFSDEEQEVLDFLRSEQVSYYGGDFEAFIDHWHHGPEVRWIISGPTVGTRVHIGWENLREKFKEGFRRYPQDYDALEILQWENVQVHVSGDIAWASYDLRKTQPVEGIHAADFSHEQKYRSSH